Protein AF-A0AA38ZXU7-F1 (afdb_monomer_lite)

Structure (mmCIF, N/CA/C/O backbone):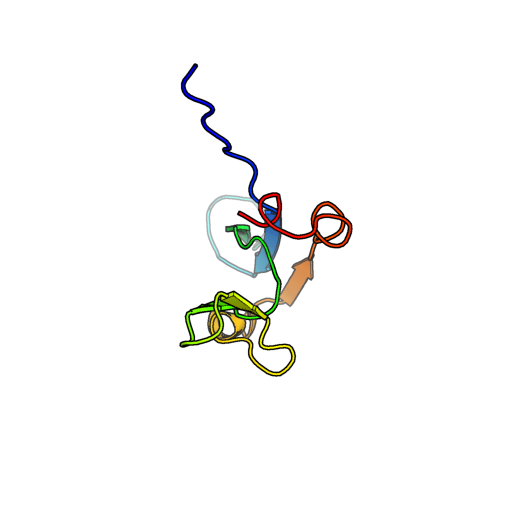
data_AF-A0AA38ZXU7-F1
#
_entry.id   AF-A0AA38ZXU7-F1
#
loop_
_atom_site.group_PDB
_atom_site.id
_atom_site.type_symbol
_atom_site.label_atom_id
_atom_site.label_alt_id
_atom_site.label_comp_id
_atom_site.label_asym_id
_atom_site.label_entity_id
_atom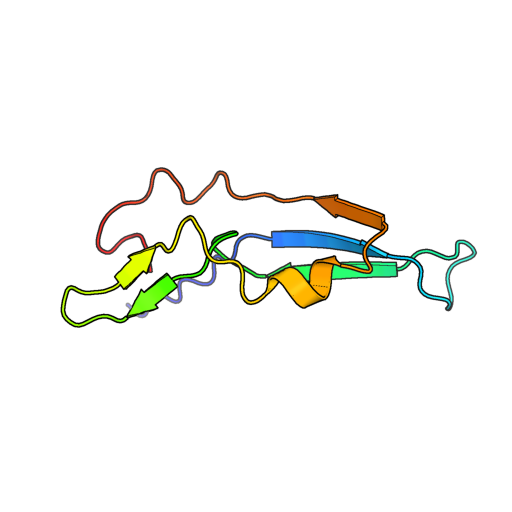_site.label_seq_id
_atom_site.pdbx_PDB_ins_code
_atom_site.Cartn_x
_atom_site.Cartn_y
_atom_site.Cartn_z
_atom_site.occupancy
_atom_site.B_iso_or_equiv
_atom_site.auth_seq_id
_atom_site.auth_comp_id
_atom_site.auth_asym_id
_atom_site.auth_atom_id
_atom_site.pdbx_PDB_model_num
ATOM 1 N N . MET A 1 1 ? 3.087 23.851 19.280 1.00 30.28 1 MET A N 1
ATOM 2 C CA . MET A 1 1 ? 3.765 22.692 18.664 1.00 30.28 1 MET A CA 1
ATOM 3 C C . MET A 1 1 ? 2.885 22.217 17.520 1.00 30.28 1 MET A C 1
ATOM 5 O O . MET A 1 1 ? 1.859 21.604 17.771 1.00 30.28 1 MET A O 1
ATOM 9 N N . VAL A 1 2 ? 3.203 22.612 16.287 1.00 27.62 2 VAL A N 1
ATOM 10 C CA . VAL A 1 2 ? 2.521 22.092 15.095 1.00 27.62 2 VAL A CA 1
ATOM 11 C C . VAL A 1 2 ? 3.248 20.804 14.738 1.00 27.62 2 VAL A C 1
ATOM 13 O O . VAL A 1 2 ? 4.410 20.849 14.348 1.00 27.62 2 VAL A O 1
ATOM 16 N N . ALA A 1 3 ? 2.615 19.656 14.959 1.00 25.78 3 ALA A N 1
ATOM 17 C CA . ALA A 1 3 ? 3.153 18.386 14.496 1.00 25.78 3 ALA A CA 1
ATOM 18 C C . ALA A 1 3 ? 2.680 18.175 13.054 1.00 25.78 3 ALA A C 1
ATOM 20 O O . ALA A 1 3 ? 1.535 17.798 12.818 1.00 25.78 3 ALA A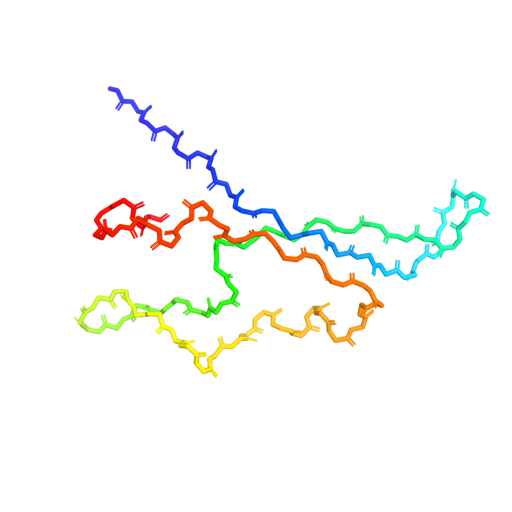 O 1
ATOM 21 N N . THR A 1 4 ? 3.544 18.447 12.080 1.00 34.56 4 THR A N 1
ATOM 22 C CA . THR A 1 4 ? 3.341 18.007 10.698 1.00 34.56 4 THR A CA 1
ATOM 23 C C . THR A 1 4 ? 3.731 16.528 10.607 1.00 34.56 4 THR A C 1
ATOM 25 O O . THR A 1 4 ? 4.904 16.175 10.544 1.00 34.56 4 THR A O 1
ATOM 28 N N . SER A 1 5 ? 2.748 15.625 10.644 1.00 33.94 5 SER A N 1
ATOM 29 C CA . SER A 1 5 ? 2.977 14.196 10.395 1.00 33.94 5 SER A CA 1
ATOM 30 C C . SER A 1 5 ? 2.934 13.930 8.891 1.00 33.94 5 SER A C 1
ATOM 32 O O . SER A 1 5 ? 1.905 13.536 8.355 1.00 33.94 5 SER A O 1
ATOM 34 N N . SER A 1 6 ? 4.054 14.148 8.202 1.00 43.53 6 SER A N 1
ATOM 35 C CA . SER A 1 6 ? 4.272 13.620 6.850 1.00 43.53 6 SER A CA 1
ATOM 36 C C . SER A 1 6 ? 4.961 12.265 6.973 1.00 43.53 6 SER A C 1
ATOM 38 O O . SER A 1 6 ? 6.186 12.191 6.975 1.00 43.53 6 SER A O 1
ATOM 40 N N . ASN A 1 7 ? 4.189 11.190 7.091 1.00 46.16 7 ASN A N 1
ATOM 41 C CA . ASN A 1 7 ? 4.701 9.827 6.977 1.00 46.16 7 ASN A CA 1
ATOM 42 C C . ASN A 1 7 ? 3.725 9.058 6.088 1.00 46.16 7 ASN A C 1
ATOM 44 O O . ASN A 1 7 ? 2.653 8.688 6.544 1.00 46.16 7 ASN A O 1
ATOM 48 N N . HIS A 1 8 ? 4.069 8.853 4.819 1.00 50.25 8 HIS A N 1
ATOM 49 C CA . HIS A 1 8 ? 3.265 8.067 3.881 1.00 50.25 8 HIS A CA 1
ATOM 50 C C . HIS A 1 8 ? 3.976 6.743 3.586 1.00 50.25 8 HIS A C 1
ATOM 52 O O . HIS A 1 8 ? 5.193 6.724 3.378 1.00 50.25 8 HIS A O 1
ATOM 58 N N . SER A 1 9 ? 3.225 5.638 3.571 1.00 51.44 9 SER A N 1
ATOM 59 C CA . SER A 1 9 ? 3.709 4.362 3.038 1.00 51.44 9 SER A CA 1
ATOM 60 C C . SER A 1 9 ? 3.941 4.501 1.531 1.00 51.44 9 SER A C 1
ATOM 62 O O . SER A 1 9 ? 3.196 5.187 0.827 1.00 51.44 9 SER A O 1
ATOM 64 N N . LYS A 1 10 ? 5.015 3.875 1.051 1.00 52.22 10 LYS A N 1
ATOM 65 C CA . LYS A 1 10 ? 5.494 3.977 -0.328 1.00 52.22 10 LYS A CA 1
ATOM 66 C C . LYS A 1 10 ? 5.184 2.677 -1.059 1.00 52.22 10 LYS A C 1
ATOM 68 O O . LYS A 1 10 ? 5.643 1.623 -0.626 1.00 52.22 10 LYS A O 1
ATOM 73 N N . ILE A 1 11 ? 4.425 2.753 -2.146 1.00 52.94 11 ILE A N 1
ATOM 74 C CA . ILE A 1 11 ? 4.211 1.639 -3.071 1.00 52.94 11 ILE A CA 1
ATOM 75 C C . ILE A 1 11 ? 5.056 1.939 -4.303 1.00 52.94 11 ILE A C 1
ATOM 77 O O . ILE A 1 11 ? 4.842 2.950 -4.969 1.00 52.94 11 ILE A O 1
ATOM 81 N N . LEU A 1 12 ? 6.043 1.087 -4.571 1.00 55.19 12 LEU A N 1
ATOM 82 C CA . LEU A 1 12 ? 6.837 1.179 -5.788 1.00 55.19 12 LEU A CA 1
ATOM 83 C C . LEU A 1 12 ? 6.148 0.335 -6.855 1.00 55.19 12 LEU A C 1
ATOM 85 O O . LEU A 1 12 ? 5.840 -0.838 -6.643 1.00 55.19 12 LEU A O 1
ATOM 89 N N . VAL A 1 13 ? 5.887 0.963 -7.984 1.00 55.19 13 VAL A N 1
ATOM 90 C CA . VAL A 1 13 ? 5.139 0.421 -9.103 1.00 55.19 13 VAL A CA 1
ATOM 91 C C . VAL A 1 13 ? 6.067 0.494 -10.311 1.00 55.19 13 VAL A C 1
ATOM 93 O O . VAL A 1 13 ? 6.518 1.581 -10.653 1.00 55.19 13 VAL A O 1
ATOM 96 N N . ILE A 1 14 ? 6.399 -0.633 -10.933 1.00 58.03 14 ILE A N 1
ATOM 97 C CA . ILE A 1 14 ? 7.294 -0.665 -12.099 1.00 58.03 14 ILE A CA 1
ATOM 98 C C . ILE A 1 14 ? 6.462 -1.084 -13.306 1.00 58.03 14 ILE A C 1
ATOM 100 O O . ILE A 1 14 ? 5.841 -2.145 -13.276 1.00 58.03 14 ILE A O 1
ATOM 104 N N . HIS A 1 15 ? 6.435 -0.249 -14.340 1.00 56.88 15 HIS A N 1
ATOM 105 C CA . HIS A 1 15 ? 5.754 -0.548 -15.597 1.00 56.88 15 HIS A CA 1
ATOM 106 C C . HIS A 1 15 ? 6.616 -0.129 -16.776 1.00 56.88 15 HIS A C 1
ATOM 108 O O . HIS A 1 15 ? 7.451 0.760 -16.650 1.00 56.88 15 HIS A O 1
ATOM 114 N N . GLU A 1 16 ? 6.420 -0.744 -17.929 1.00 48.84 16 GLU A N 1
ATOM 115 C CA . GLU A 1 16 ? 7.081 -0.315 -19.157 1.00 48.84 16 GLU A CA 1
ATOM 116 C C . GLU A 1 16 ? 6.611 1.103 -19.542 1.00 48.84 16 GLU A C 1
ATOM 118 O O . GLU A 1 16 ? 5.413 1.376 -19.682 1.00 48.84 16 GLU A O 1
ATOM 123 N N . ALA A 1 17 ? 7.550 2.041 -19.675 1.00 54.12 17 ALA A N 1
ATOM 124 C CA . ALA A 1 17 ? 7.313 3.275 -20.411 1.00 54.12 17 ALA A CA 1
ATOM 125 C C . ALA A 1 17 ? 8.592 3.672 -21.135 1.00 54.12 17 ALA A C 1
ATOM 127 O O . ALA A 1 17 ? 9.657 3.799 -20.529 1.00 54.12 17 ALA A O 1
ATOM 128 N N . ASN A 1 18 ? 8.459 3.911 -22.432 1.00 55.91 18 ASN A N 1
ATOM 129 C CA . ASN A 1 18 ? 9.527 4.487 -23.223 1.00 55.91 18 ASN A CA 1
ATOM 130 C C . ASN A 1 18 ? 9.733 5.922 -22.730 1.00 55.91 18 ASN A C 1
ATOM 132 O O . ASN A 1 18 ? 8.803 6.727 -22.784 1.00 55.91 18 ASN A O 1
ATOM 136 N N . HIS A 1 19 ? 10.917 6.230 -22.205 1.00 56.72 19 HIS A N 1
ATOM 137 C CA . HIS A 1 19 ? 11.834 7.206 -22.802 1.00 56.72 19 HIS A CA 1
ATOM 138 C C . HIS A 1 19 ? 13.009 7.539 -21.855 1.00 56.72 19 HIS A C 1
ATOM 140 O O . HIS A 1 19 ? 12.828 7.831 -20.676 1.00 56.72 19 HIS A O 1
ATOM 146 N N . GLU A 1 20 ? 14.205 7.574 -22.461 1.00 56.97 20 GLU A N 1
ATOM 147 C CA . GLU A 1 20 ? 15.465 8.214 -22.025 1.00 56.97 20 GLU A CA 1
ATOM 148 C C . GLU A 1 20 ? 16.458 7.448 -21.123 1.00 56.97 20 GLU A C 1
ATOM 150 O O . GLU A 1 20 ? 17.541 7.962 -20.846 1.00 56.97 20 GLU A O 1
ATOM 155 N N . CYS A 1 21 ? 16.186 6.191 -20.768 1.00 55.25 21 CYS A N 1
ATOM 156 C CA . CYS A 1 21 ? 17.196 5.246 -20.268 1.00 55.25 21 CYS A CA 1
ATOM 157 C C . CYS A 1 21 ? 17.377 4.131 -21.312 1.00 55.25 21 CYS A C 1
ATOM 159 O O . CYS A 1 21 ? 16.403 3.784 -21.970 1.00 55.25 21 CYS A O 1
ATOM 161 N N . ASP A 1 22 ? 18.565 3.532 -21.455 1.00 68.31 22 ASP A N 1
ATOM 162 C CA . ASP A 1 22 ? 18.837 2.408 -22.390 1.00 68.31 22 ASP A CA 1
ATOM 163 C C . ASP A 1 22 ? 18.002 1.131 -22.113 1.00 68.31 22 ASP A C 1
ATOM 165 O O . ASP A 1 22 ? 18.217 0.079 -22.715 1.00 68.31 22 ASP A O 1
ATOM 169 N N . TYR A 1 23 ? 17.051 1.210 -21.184 1.00 67.69 23 TYR A N 1
ATOM 170 C CA . TYR A 1 23 ? 16.128 0.158 -20.807 1.00 67.69 23 TYR A CA 1
ATOM 171 C C . TYR A 1 23 ? 14.700 0.705 -20.872 1.00 67.69 23 TYR A C 1
ATOM 173 O O . TYR A 1 23 ? 14.420 1.757 -20.290 1.00 67.69 23 TYR A O 1
ATOM 181 N N . ASP A 1 24 ? 13.800 -0.042 -21.516 1.00 72.81 24 ASP A N 1
ATOM 182 C CA . ASP A 1 24 ? 12.358 0.237 -21.580 1.00 72.81 24 ASP A CA 1
ATOM 183 C C . ASP A 1 24 ? 11.702 -0.034 -20.212 1.00 72.81 24 ASP A C 1
ATOM 185 O O . ASP A 1 24 ? 11.009 -1.023 -19.987 1.00 72.81 24 ASP A O 1
ATOM 189 N N . LEU A 1 25 ? 11.998 0.822 -19.231 1.00 75.50 25 LEU A N 1
ATOM 190 C CA . LEU A 1 25 ? 11.559 0.685 -17.845 1.00 75.50 25 LEU A CA 1
ATOM 191 C C . LEU A 1 25 ? 11.106 2.039 -17.294 1.00 75.50 25 LEU A C 1
ATOM 193 O O . LEU A 1 25 ? 11.863 3.007 -17.294 1.00 75.50 25 LEU A O 1
ATOM 197 N N . SER A 1 26 ? 9.904 2.077 -16.719 1.00 75.19 26 SER A N 1
ATOM 198 C CA . SER A 1 26 ? 9.392 3.194 -15.927 1.00 75.19 26 SER A CA 1
ATOM 199 C C . SER A 1 26 ? 9.129 2.767 -14.490 1.00 75.19 26 SER A C 1
ATOM 201 O O . SER A 1 26 ? 8.644 1.675 -14.186 1.00 75.19 26 SER A O 1
ATOM 203 N N . VAL A 1 27 ? 9.477 3.661 -13.569 1.00 80.25 27 VAL A N 1
ATOM 204 C CA . VAL A 1 27 ? 9.306 3.458 -12.136 1.00 80.25 27 VAL A CA 1
ATOM 205 C C . VAL A 1 27 ? 8.415 4.566 -11.599 1.00 80.25 27 VAL A C 1
ATOM 207 O O . VAL A 1 27 ? 8.771 5.742 -11.613 1.00 80.25 27 VAL A O 1
ATOM 210 N N . MET A 1 28 ? 7.261 4.176 -11.078 1.00 77.38 28 MET A N 1
ATOM 211 C CA . MET A 1 28 ? 6.285 5.044 -10.442 1.00 77.38 28 MET A CA 1
ATOM 212 C C . MET A 1 28 ? 6.260 4.798 -8.932 1.00 77.38 28 MET A C 1
ATOM 214 O O . MET A 1 28 ? 6.324 3.673 -8.442 1.00 77.38 28 MET A O 1
ATOM 218 N N . LEU A 1 29 ? 6.124 5.878 -8.171 1.00 79.00 29 LEU A N 1
ATOM 219 C CA . LEU A 1 29 ? 5.904 5.826 -6.734 1.00 79.00 29 LEU A CA 1
ATOM 220 C C . LEU A 1 29 ? 4.460 6.236 -6.440 1.00 79.00 29 LEU A C 1
ATOM 222 O O . LEU A 1 2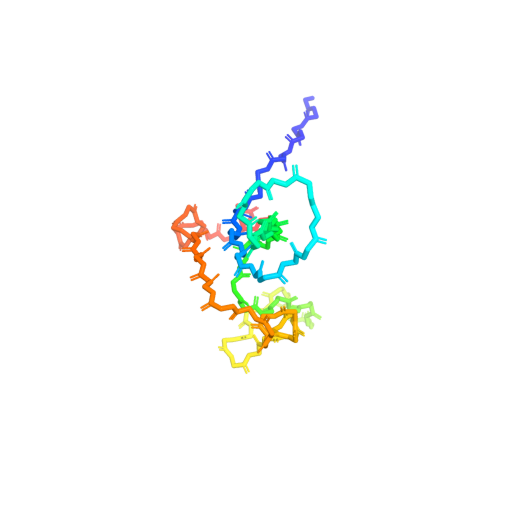9 ? 4.093 7.395 -6.614 1.00 79.00 29 LEU A O 1
ATOM 226 N N . PHE A 1 30 ? 3.652 5.289 -5.972 1.00 77.94 30 PHE A N 1
ATOM 227 C CA . PHE A 1 30 ? 2.286 5.539 -5.535 1.00 77.94 30 PHE A CA 1
ATOM 228 C C . PHE A 1 30 ? 2.232 5.605 -4.007 1.00 77.94 30 PHE A C 1
ATOM 230 O O . PHE A 1 30 ? 2.652 4.689 -3.301 1.00 77.94 30 PHE A O 1
ATOM 237 N N . HIS A 1 31 ? 1.743 6.715 -3.464 1.00 77.38 31 HIS A N 1
ATOM 238 C CA . HIS A 1 31 ? 1.624 6.885 -2.019 1.00 77.38 31 HIS A CA 1
ATOM 239 C C . HIS A 1 31 ? 0.214 6.517 -1.566 1.00 77.38 31 HIS A C 1
ATOM 241 O O . HIS A 1 31 ? -0.737 7.245 -1.835 1.00 77.38 31 HIS A O 1
ATOM 247 N N . SER A 1 32 ? 0.098 5.411 -0.833 1.00 77.50 32 SER A N 1
ATOM 248 C CA . SER A 1 32 ? -1.122 5.049 -0.114 1.00 77.50 32 SER A CA 1
ATOM 249 C C . SER A 1 32 ? -0.765 4.447 1.232 1.00 77.50 32 SER A C 1
ATOM 251 O O . SER A 1 32 ? 0.125 3.608 1.320 1.00 77.50 32 SER A O 1
ATOM 253 N N . GLN A 1 33 ? -1.460 4.866 2.284 1.00 74.44 33 GLN A N 1
ATOM 254 C CA . GLN A 1 33 ? -1.197 4.415 3.650 1.00 74.44 33 GLN A CA 1
ATOM 255 C C . GLN A 1 33 ? -1.639 2.961 3.878 1.00 74.44 33 GLN A C 1
ATOM 257 O O . GLN A 1 33 ? -0.968 2.228 4.607 1.00 74.44 33 GLN A O 1
ATOM 262 N N . TYR A 1 34 ? -2.712 2.548 3.194 1.00 78.75 34 TYR A N 1
ATOM 263 C CA . TYR A 1 34 ? -3.291 1.204 3.202 1.00 78.75 34 TYR A CA 1
ATOM 264 C C . TYR A 1 34 ? -3.485 0.702 1.771 1.00 78.75 34 TYR A C 1
ATOM 266 O O . TYR A 1 34 ? -3.575 1.496 0.835 1.00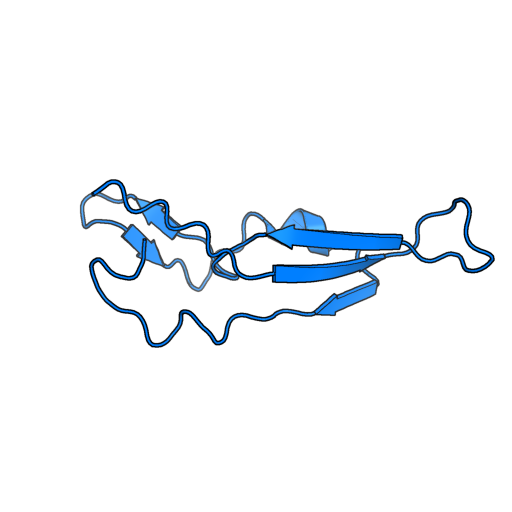 78.75 34 TYR A O 1
ATOM 274 N N . LEU A 1 35 ? -3.551 -0.619 1.597 1.00 83.25 35 LEU A N 1
ATOM 275 C CA . LEU A 1 35 ? -3.928 -1.203 0.304 1.00 83.25 35 LEU A CA 1
ATOM 276 C C . LEU A 1 35 ? -5.418 -1.043 0.039 1.00 83.25 35 LEU A C 1
ATOM 278 O O . LEU A 1 35 ? -5.811 -0.786 -1.088 1.00 83.25 35 LEU A O 1
ATOM 282 N N . VAL A 1 36 ? -6.213 -1.180 1.092 1.00 86.81 36 VAL A N 1
ATOM 283 C CA . VAL A 1 36 ? -7.669 -1.133 1.040 1.00 86.81 36 VAL A CA 1
ATOM 284 C C . VAL A 1 36 ? -8.198 0.264 1.332 1.00 86.81 36 VAL A C 1
ATOM 286 O O . VAL A 1 36 ? -7.506 1.096 1.930 1.00 86.81 36 VAL A O 1
ATOM 289 N N . ASP A 1 37 ? -9.446 0.498 0.946 1.00 87.69 37 ASP A N 1
ATOM 290 C CA . ASP A 1 37 ? -10.087 1.789 1.147 1.00 87.69 37 ASP A CA 1
ATOM 291 C C . ASP A 1 37 ? -10.422 2.056 2.621 1.00 87.69 37 ASP A C 1
ATOM 293 O O . ASP A 1 37 ? -10.754 1.155 3.401 1.00 87.69 37 ASP A O 1
ATOM 297 N N . ILE A 1 38 ? -10.362 3.336 2.994 1.00 87.06 38 ILE A N 1
ATOM 298 C CA . ILE A 1 38 ? -10.894 3.838 4.260 1.00 87.06 38 ILE A CA 1
ATOM 299 C C . ILE A 1 38 ? -12.011 4.823 3.957 1.00 87.06 38 ILE A C 1
ATOM 301 O O . ILE A 1 38 ? -11.792 5.831 3.287 1.00 87.06 38 ILE A O 1
ATOM 305 N N . GLU A 1 39 ? -13.187 4.565 4.517 1.00 88.75 39 GLU A N 1
ATOM 306 C CA . GLU A 1 39 ? -14.370 5.403 4.335 1.00 88.75 39 GLU A CA 1
ATOM 307 C C . GLU A 1 39 ? -14.843 5.989 5.663 1.00 88.75 39 GLU A C 1
ATOM 309 O O . GLU A 1 39 ? -14.706 5.363 6.713 1.00 88.75 39 GLU A O 1
ATOM 314 N N . ASN A 1 40 ? -15.400 7.201 5.618 1.00 89.06 40 ASN A N 1
ATOM 315 C CA . ASN A 1 40 ? -16.073 7.798 6.767 1.00 89.06 40 ASN A CA 1
ATOM 316 C C . ASN A 1 40 ? -17.551 7.414 6.731 1.00 89.06 40 ASN A C 1
ATOM 318 O O . ASN A 1 40 ? -18.286 7.858 5.850 1.00 89.06 40 ASN A O 1
ATOM 322 N N . GLU A 1 41 ? -17.985 6.633 7.711 1.00 91.50 41 GLU A N 1
ATOM 323 C CA . GLU A 1 41 ? -19.392 6.327 7.953 1.00 91.50 41 GLU A CA 1
ATOM 324 C C . GLU A 1 41 ? -19.874 6.980 9.253 1.00 91.50 41 GLU A C 1
ATOM 326 O O . GLU A 1 41 ? -19.096 7.584 9.994 1.00 91.50 41 GLU A O 1
ATOM 331 N N . GLN A 1 42 ? -21.166 6.839 9.567 1.00 90.50 42 GLN A N 1
ATOM 332 C CA . GLN A 1 42 ? -21.751 7.364 10.811 1.00 90.50 42 GLN A CA 1
ATOM 333 C C . GLN A 1 42 ? -21.018 6.863 12.069 1.00 90.50 42 GLN A C 1
ATOM 335 O O . GLN A 1 42 ? -20.934 7.585 13.058 1.00 90.50 42 GLN A O 1
ATOM 340 N N . ASN A 1 43 ? -20.433 5.663 12.006 1.00 86.50 43 ASN A N 1
ATOM 341 C CA . ASN A 1 43 ? -19.697 5.041 13.109 1.00 86.50 43 ASN A CA 1
ATOM 342 C C . ASN A 1 43 ? -18.190 5.375 13.114 1.00 86.50 43 ASN A C 1
ATOM 344 O O . ASN A 1 43 ? -17.449 4.840 13.938 1.00 86.50 43 ASN A O 1
ATOM 348 N N . GLY A 1 44 ? -17.725 6.249 12.214 1.00 86.19 44 GLY A N 1
ATOM 349 C CA . GLY A 1 44 ? -16.328 6.670 12.097 1.00 86.19 44 GLY A CA 1
ATOM 350 C C . GLY A 1 44 ? -15.621 6.135 10.850 1.00 86.19 44 GLY A C 1
ATOM 351 O O . GLY A 1 44 ? -16.254 5.760 9.865 1.00 86.19 44 GLY A O 1
ATOM 352 N N . ARG A 1 45 ? -14.281 6.131 10.883 1.00 86.12 45 ARG A N 1
ATOM 353 C CA . ARG A 1 45 ? -13.444 5.601 9.795 1.00 86.12 45 ARG A CA 1
ATOM 354 C C . ARG A 1 45 ? -13.476 4.080 9.795 1.00 86.12 45 ARG A C 1
ATOM 356 O O . ARG A 1 45 ? -13.078 3.459 10.779 1.00 86.12 45 ARG A O 1
ATOM 363 N N . ILE A 1 46 ? -13.884 3.495 8.678 1.00 87.12 46 ILE A N 1
ATOM 364 C CA . ILE A 1 46 ? -13.995 2.050 8.493 1.00 87.12 46 ILE A CA 1
ATOM 365 C C . ILE A 1 46 ? -13.023 1.605 7.406 1.00 87.12 46 ILE A C 1
ATOM 367 O O . ILE A 1 46 ? -12.972 2.191 6.327 1.00 87.12 46 ILE A O 1
ATOM 371 N N . LEU A 1 47 ? -12.256 0.559 7.712 1.00 87.75 47 LEU A N 1
ATOM 372 C CA . LEU A 1 47 ? -11.362 -0.116 6.778 1.00 87.75 47 LEU A CA 1
ATOM 373 C C . LEU A 1 47 ? -12.181 -1.132 5.961 1.00 87.75 47 LEU A C 1
ATOM 375 O O . LEU A 1 47 ? -12.700 -2.099 6.523 1.00 87.75 47 LEU A O 1
ATOM 379 N N . LYS A 1 48 ? -12.321 -0.911 4.654 1.00 92.12 48 LYS A N 1
ATOM 380 C CA . LYS A 1 48 ? -13.108 -1.761 3.748 1.00 92.12 48 LYS A CA 1
ATOM 381 C C . LYS A 1 48 ? -12.232 -2.869 3.170 1.00 92.12 48 LYS A C 1
ATOM 383 O O . LYS A 1 48 ? -11.649 -2.707 2.107 1.00 92.12 48 LYS A O 1
ATOM 388 N N . LEU A 1 49 ? -12.103 -3.986 3.888 1.00 90.25 49 LEU A N 1
ATOM 389 C CA . LEU A 1 49 ? -11.181 -5.080 3.530 1.00 90.25 49 LEU A CA 1
ATOM 390 C C . LEU A 1 49 ? -11.445 -5.712 2.151 1.00 90.25 49 LEU A C 1
ATOM 392 O O . LEU A 1 49 ? -10.556 -6.345 1.590 1.00 90.25 49 LEU A O 1
ATOM 396 N N . ASP A 1 50 ? -12.653 -5.546 1.627 1.00 90.94 50 ASP A N 1
ATOM 397 C CA . ASP A 1 50 ? -13.135 -6.027 0.335 1.00 90.94 50 ASP A CA 1
ATOM 398 C C . ASP A 1 50 ? -13.142 -4.940 -0.756 1.00 90.94 50 ASP A C 1
ATOM 400 O O . ASP A 1 50 ? -13.664 -5.167 -1.847 1.00 90.94 50 ASP A O 1
ATOM 404 N N . SER A 1 51 ? -12.568 -3.761 -0.486 1.00 89.69 51 SER A N 1
ATOM 405 C CA . SER A 1 51 ? -12.573 -2.624 -1.407 1.00 89.69 51 SER A CA 1
ATOM 406 C C . SER A 1 51 ? -11.167 -2.132 -1.739 1.00 89.69 51 SER A C 1
ATOM 408 O O . SER A 1 51 ? -10.284 -2.052 -0.880 1.00 89.69 51 SER A O 1
ATOM 410 N N . LEU A 1 52 ? -10.973 -1.834 -3.025 1.00 88.00 52 LEU A N 1
ATOM 411 C CA . LEU A 1 52 ? -9.700 -1.430 -3.610 1.00 88.00 52 LEU A CA 1
ATOM 412 C C . LEU A 1 52 ? -9.918 -0.440 -4.770 1.00 88.00 52 LEU A C 1
ATOM 414 O O . LEU A 1 52 ? -9.554 -0.708 -5.916 1.00 88.00 52 LEU A O 1
ATOM 418 N N . LYS A 1 53 ? -10.544 0.707 -4.501 1.00 86.38 53 LYS A N 1
ATOM 419 C CA . LYS A 1 53 ? -10.927 1.703 -5.522 1.00 86.38 53 LYS A CA 1
ATOM 420 C C . LYS A 1 53 ? -9.741 2.236 -6.322 1.00 86.38 53 LYS A C 1
ATOM 422 O O . LYS A 1 53 ? -9.865 2.468 -7.521 1.00 86.38 53 LYS A O 1
ATOM 427 N N . ASN A 1 54 ? -8.576 2.362 -5.689 1.00 78.38 54 ASN A N 1
ATOM 428 C CA . ASN A 1 54 ? -7.339 2.781 -6.355 1.00 78.38 54 ASN A CA 1
ATOM 429 C C . ASN A 1 54 ? -6.631 1.636 -7.106 1.00 78.38 54 ASN A C 1
ATOM 431 O O . ASN A 1 54 ? -5.553 1.840 -7.658 1.00 78.38 54 ASN A O 1
ATOM 435 N N . GLY A 1 55 ? -7.214 0.437 -7.157 1.00 81.25 55 GLY A N 1
ATOM 436 C CA . GLY A 1 55 ? -6.635 -0.717 -7.844 1.00 81.25 55 GLY A CA 1
ATOM 437 C C . GLY A 1 55 ? -6.545 -0.580 -9.360 1.00 81.25 55 GLY A C 1
ATOM 438 O O . GLY A 1 55 ? -5.745 -1.272 -9.982 1.00 81.25 55 GLY A O 1
ATOM 439 N N . GLU A 1 56 ? -7.325 0.320 -9.967 1.00 85.25 56 GLU A N 1
ATOM 440 C CA . GLU A 1 56 ? -7.295 0.552 -11.417 1.00 85.25 56 GLU A CA 1
ATOM 441 C C . GLU A 1 56 ? -5.898 0.936 -11.918 1.00 85.25 56 GLU A C 1
ATOM 443 O O . GLU A 1 56 ? -5.485 0.473 -12.979 1.00 85.25 56 GLU A O 1
ATOM 448 N N . ILE A 1 57 ? -5.127 1.705 -11.136 1.00 81.12 57 ILE A N 1
ATOM 449 C CA . ILE A 1 57 ? -3.775 2.122 -11.545 1.00 81.12 57 ILE A CA 1
ATOM 450 C C . ILE A 1 57 ? -2.815 0.926 -11.619 1.00 81.12 57 ILE A C 1
ATOM 452 O O . ILE A 1 57 ? -1.803 0.994 -12.307 1.00 81.12 57 ILE A O 1
ATOM 456 N N . TRP A 1 58 ? -3.115 -0.162 -10.904 1.00 82.31 58 TRP A N 1
ATOM 457 C CA . TRP A 1 58 ? -2.260 -1.345 -10.815 1.00 82.31 58 TRP A CA 1
ATOM 458 C C . TRP A 1 58 ? -2.501 -2.354 -11.938 1.00 82.31 58 TRP A C 1
ATOM 460 O O . TRP A 1 58 ? -1.680 -3.244 -12.127 1.00 82.31 58 TRP A O 1
ATOM 470 N N . LYS A 1 59 ? -3.604 -2.236 -12.686 1.00 83.06 59 LYS A N 1
ATOM 471 C CA . LYS A 1 59 ? -3.997 -3.238 -13.692 1.00 83.06 59 LYS A CA 1
ATOM 472 C C . LYS A 1 59 ? -3.014 -3.379 -14.851 1.00 83.06 59 LYS A C 1
ATOM 474 O O . LYS A 1 59 ? -2.937 -4.451 -15.435 1.00 83.06 59 LYS A O 1
ATOM 479 N N . ASN A 1 60 ? -2.284 -2.312 -15.164 1.00 80.19 60 ASN A N 1
ATOM 480 C CA . ASN A 1 60 ? -1.355 -2.254 -16.294 1.00 80.19 60 ASN A CA 1
ATOM 481 C C . ASN A 1 60 ? 0.110 -2.229 -15.830 1.00 80.19 60 ASN A C 1
ATOM 483 O O . ASN A 1 60 ? 0.959 -1.657 -16.504 1.00 80.19 60 ASN A O 1
ATOM 487 N N . ILE A 1 61 ? 0.383 -2.762 -1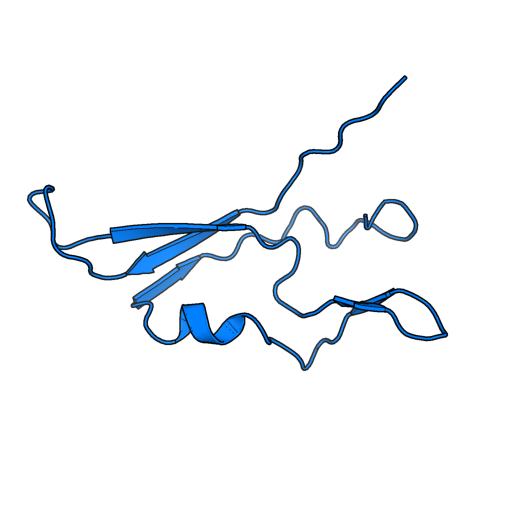4.637 1.00 82.62 61 ILE A N 1
ATOM 488 C CA . ILE A 1 61 ? 1.711 -2.774 -14.027 1.00 82.62 61 ILE A CA 1
ATOM 489 C C . ILE A 1 61 ? 2.256 -4.198 -14.062 1.00 82.62 61 ILE A C 1
ATOM 491 O O . ILE A 1 61 ? 1.609 -5.117 -13.562 1.00 82.62 61 ILE A O 1
ATOM 495 N N . ASP A 1 62 ? 3.475 -4.359 -14.570 1.00 83.81 62 ASP A N 1
ATOM 496 C CA . ASP A 1 62 ? 4.145 -5.658 -14.652 1.00 83.81 62 ASP A CA 1
ATOM 497 C C . ASP A 1 62 ? 4.626 -6.153 -13.281 1.00 83.81 62 ASP A C 1
ATOM 499 O O . ASP A 1 62 ? 4.516 -7.338 -12.960 1.00 83.81 62 ASP A O 1
ATOM 503 N N . VAL A 1 63 ? 5.147 -5.244 -12.443 1.00 82.75 63 VAL A N 1
ATOM 504 C CA . VAL A 1 63 ? 5.632 -5.560 -11.091 1.00 82.75 63 VAL A CA 1
ATOM 505 C C . VAL A 1 63 ? 5.112 -4.561 -10.053 1.00 82.75 63 VAL A C 1
ATOM 507 O O . VAL A 1 63 ? 5.390 -3.361 -10.102 1.00 82.75 63 VAL A O 1
ATOM 510 N N . LEU A 1 64 ? 4.409 -5.088 -9.045 1.00 84.19 64 LEU A N 1
ATOM 511 C CA . LEU A 1 64 ? 3.889 -4.340 -7.897 1.00 84.19 64 LEU A CA 1
ATOM 512 C C . LEU A 1 64 ? 4.658 -4.701 -6.625 1.00 84.19 64 LEU A C 1
ATOM 514 O O . LEU A 1 64 ? 4.708 -5.867 -6.231 1.00 84.19 64 LEU A O 1
ATOM 518 N N . VAL A 1 65 ? 5.207 -3.695 -5.940 1.00 83.19 65 VAL A N 1
ATOM 519 C CA . VAL A 1 65 ? 5.872 -3.874 -4.643 1.00 83.19 65 VAL A CA 1
ATOM 520 C C . VAL A 1 65 ? 5.155 -3.052 -3.578 1.00 83.19 65 VAL A C 1
ATOM 522 O O . VAL A 1 65 ? 5.240 -1.822 -3.531 1.00 83.19 65 VAL A O 1
ATOM 525 N N . PHE A 1 66 ? 4.467 -3.751 -2.676 1.00 78.31 66 PHE A N 1
ATOM 526 C CA . PHE A 1 66 ? 3.745 -3.142 -1.564 1.00 78.31 66 PHE A CA 1
ATOM 527 C C . PHE A 1 66 ? 4.575 -3.171 -0.281 1.00 78.31 66 PHE A C 1
ATOM 529 O O . PHE A 1 66 ? 5.063 -4.221 0.133 1.00 78.31 66 PHE A O 1
ATOM 536 N N . ASN A 1 67 ? 4.674 -2.029 0.401 1.00 73.38 67 ASN A N 1
ATOM 537 C CA . ASN A 1 67 ? 5.189 -1.965 1.765 1.00 73.38 67 ASN A CA 1
ATOM 538 C C . ASN A 1 67 ? 4.155 -1.314 2.688 1.00 73.38 67 ASN A C 1
ATOM 540 O O . ASN A 1 67 ? 3.900 -0.114 2.609 1.00 73.38 67 ASN A O 1
ATOM 544 N N . THR A 1 68 ? 3.574 -2.117 3.581 1.00 65.44 68 THR A N 1
ATOM 545 C CA . THR A 1 68 ? 2.499 -1.684 4.492 1.00 65.44 68 THR A CA 1
ATOM 546 C C . THR A 1 68 ? 2.826 -1.900 5.969 1.00 65.44 68 THR A C 1
ATOM 548 O O . THR A 1 68 ? 1.973 -1.694 6.827 1.00 65.44 68 THR A O 1
ATOM 551 N N . TRP A 1 69 ? 4.033 -2.368 6.300 1.00 65.69 69 TRP A N 1
ATOM 552 C CA . TRP A 1 69 ? 4.324 -2.936 7.624 1.00 65.69 69 TRP A CA 1
ATOM 553 C C . TRP A 1 69 ? 4.185 -1.928 8.778 1.00 65.69 69 TRP A C 1
ATOM 555 O O . TRP A 1 69 ? 3.751 -2.284 9.871 1.00 65.69 69 TRP A O 1
ATOM 565 N N . LEU A 1 70 ? 4.469 -0.649 8.529 1.00 65.38 70 LEU A N 1
ATOM 566 C CA . LEU A 1 70 ? 4.578 0.375 9.576 1.00 65.38 70 LEU A CA 1
ATOM 567 C C . LEU A 1 70 ? 3.250 0.786 10.244 1.00 65.38 70 LEU A C 1
ATOM 569 O O . LEU A 1 70 ? 3.283 1.458 11.280 1.00 65.38 70 LEU A O 1
ATOM 573 N N . TRP A 1 71 ? 2.094 0.408 9.688 1.00 66.44 71 TRP A N 1
ATOM 574 C CA . TRP A 1 71 ? 0.795 0.946 10.120 1.00 66.44 71 TRP A CA 1
ATOM 575 C C . TRP A 1 71 ? -0.132 -0.069 10.778 1.00 66.44 71 TRP A C 1
ATOM 577 O O . TRP A 1 71 ? -0.985 0.343 11.556 1.00 66.44 71 TRP A O 1
ATOM 587 N N . TRP A 1 72 ? 0.069 -1.372 10.563 1.00 65.81 72 TRP A N 1
ATOM 588 C CA . TRP A 1 72 ? -0.805 -2.416 11.118 1.00 65.81 72 TRP A CA 1
ATOM 589 C C . TRP A 1 72 ? -0.806 -2.481 12.649 1.00 65.81 72 TRP A C 1
ATOM 591 O O . TRP A 1 72 ? -1.791 -2.893 13.249 1.00 65.81 72 TRP A O 1
ATOM 601 N N . TYR A 1 73 ? 0.277 -2.046 13.297 1.00 70.56 73 TYR A N 1
ATOM 602 C CA . TYR A 1 73 ? 0.353 -1.986 14.759 1.00 70.56 73 TYR A CA 1
ATOM 603 C C . TYR A 1 73 ? -0.248 -0.692 15.348 1.00 70.56 73 TYR A C 1
ATOM 605 O O . TYR A 1 73 ? -0.404 -0.562 16.563 1.00 70.56 73 TYR A O 1
ATOM 613 N N . ARG A 1 74 ? -0.579 0.306 14.517 1.00 72.94 74 ARG A N 1
ATOM 614 C CA . ARG A 1 74 ? -1.160 1.567 14.995 1.00 72.94 74 ARG A CA 1
ATOM 615 C C . ARG A 1 74 ? -2.670 1.409 15.139 1.00 72.94 74 ARG A C 1
ATOM 617 O O . ARG A 1 74 ? -3.340 1.010 14.200 1.00 72.94 74 ARG A O 1
ATOM 624 N N . ALA A 1 75 ? -3.199 1.787 16.298 1.00 72.06 75 ALA A N 1
ATOM 625 C CA . ALA A 1 75 ? -4.632 1.786 16.583 1.00 72.06 75 ALA A CA 1
ATOM 626 C C . ALA A 1 75 ? -5.104 3.158 17.096 1.00 72.06 75 ALA A C 1
ATOM 628 O O . ALA A 1 75 ? -4.318 3.952 17.630 1.00 72.06 75 ALA A O 1
ATOM 629 N N . GLY A 1 76 ? -6.405 3.428 16.953 1.00 70.25 76 GLY A N 1
ATOM 630 C CA . GLY A 1 76 ? -7.053 4.653 17.433 1.00 70.25 76 GLY A CA 1
ATOM 631 C C . GLY A 1 76 ? -6.552 5.917 16.727 1.00 70.25 76 GLY A C 1
ATOM 632 O O . GLY A 1 76 ? -6.288 5.909 15.530 1.00 70.25 76 GLY A O 1
ATOM 633 N N . LEU A 1 77 ? -6.370 7.009 17.479 1.00 67.12 77 LEU A N 1
ATOM 634 C CA . LEU A 1 77 ? -5.943 8.320 16.953 1.00 67.12 77 LEU A CA 1
ATOM 635 C C . LEU A 1 77 ? -4.580 8.305 16.236 1.00 67.12 77 LEU A C 1
ATOM 637 O O . LEU A 1 77 ? -4.252 9.243 15.519 1.00 67.12 77 LEU A O 1
ATOM 641 N N . LYS A 1 78 ? -3.771 7.254 16.430 1.00 65.62 78 LYS A N 1
ATOM 642 C CA . LYS A 1 78 ? -2.473 7.083 15.754 1.00 65.62 78 LYS A CA 1
ATOM 643 C C . LYS A 1 78 ? -2.612 6.561 14.321 1.00 65.62 78 LYS A C 1
ATOM 645 O O . LYS A 1 78 ? -1.614 6.505 13.601 1.00 65.62 78 LYS A O 1
ATOM 650 N N . GLN A 1 79 ? -3.826 6.175 13.937 1.00 65.94 79 GLN A N 1
ATOM 651 C CA . GLN A 1 79 ? -4.225 5.786 12.595 1.00 65.94 79 GLN A CA 1
ATOM 652 C C . GLN A 1 79 ? -4.799 7.007 11.860 1.00 65.94 79 GLN A C 1
ATOM 654 O O . GLN A 1 79 ? -5.968 7.029 11.487 1.00 65.94 79 GLN A O 1
ATOM 659 N N . SER A 1 80 ? -4.000 8.073 11.760 1.00 58.88 80 SER A N 1
ATOM 660 C CA . SER A 1 80 ? -4.353 9.314 11.063 1.00 58.88 80 SER A CA 1
ATOM 661 C C . SER A 1 80 ? -4.121 9.150 9.574 1.00 58.88 80 SER A C 1
ATOM 663 O O . SER A 1 80 ? -2.945 8.899 9.235 1.00 58.88 80 SER A O 1
#

InterPro domains:
  IPR026057 Trichome birefringence-like, C-terminal domain [PF13839] (21-77)
  IPR029962 Trichome birefringence-like family [PTHR32285] (18-74)

Foldseek 3Di:
DDDPPPDWFWKKFKAFDDDDDPDRIDIDIDTDQDQFDWDQDPVGTDTDPPHHPVCVVRPRTPDIDGDNPPPPPDDDPSND

pLDDT: mean 70.89, std 16.52, range [25.78, 92.12]

Secondary structure (DSSP, 8-state):
---------EEEEEE---SSSSS--EEEEEE-S-SSEEEEETTEEEEETT--GGGGGGTT-SEEE---TTTTT--GGG--

Sequence (80 aa):
MVATSSNHSKILVIHEANHECDYDLSVMLFHSQYLVDIENEQNGRILKLDSLKNGEIWKNIDVLVFNTWLWWYRAGLKQS

Organism: Vitis rotundifolia (NCBI:txid103349)

Radius of gyration: 15.99 Å; chains: 1; bounding box: 41×29×42 Å